Protein AF-A0A0F9LEA3-F1 (afdb_monomer)

Radius of gyration: 14.57 Å; Cα contacts (8 Å, |Δi|>4): 63; chains: 1; bounding box: 32×23×38 Å

Foldseek 3Di:
DVVVCVVLCVVVVPPDPDDPDDPVNVVSVVVSLVVDPLACCLAPPADDLVRCVVCVVRHQQASVLQHYDDDPVSCVVCVVRHDVVNVVVHD

Solvent-accessible surface area (backbone atoms only — not comparable to full-atom values): 5523 Å² total; per-residue (Å²): 110,74,65,56,56,51,49,51,35,60,75,69,70,55,92,67,87,86,65,99,82,53,79,63,56,58,56,56,45,54,62,44,60,76,70,52,64,35,61,59,48,26,52,76,46,92,69,52,71,71,55,47,64,76,38,62,90,61,50,39,38,60,36,36,28,52,60,41,90,72,52,70,68,55,48,63,75,38,57,93,60,49,31,60,75,32,36,78,72,57,97

Mean predicted aligned error: 8.4 Å

Organism: NCBI:txid412755

Structure (mmCIF, N/CA/C/O backbone):
data_AF-A0A0F9LEA3-F1
#
_entry.id   AF-A0A0F9LEA3-F1
#
loop_
_atom_site.group_PDB
_atom_site.id
_atom_site.type_symbol
_atom_site.label_atom_id
_atom_site.label_alt_id
_atom_site.label_comp_id
_atom_site.label_asym_id
_atom_site.label_entity_id
_atom_site.label_seq_id
_atom_site.pdbx_PDB_ins_code
_atom_site.Cartn_x
_atom_site.C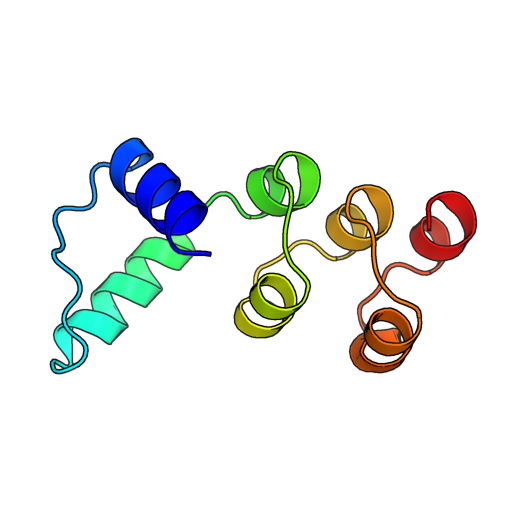artn_y
_atom_site.Cartn_z
_atom_site.occupancy
_atom_site.B_iso_or_equiv
_atom_site.auth_seq_id
_atom_site.auth_comp_id
_atom_site.auth_asym_id
_atom_site.auth_atom_id
_atom_site.pdbx_PDB_model_num
ATOM 1 N N . MET A 1 1 ? 2.119 -1.482 13.985 1.00 44.72 1 MET A N 1
ATOM 2 C CA . MET A 1 1 ? 0.643 -1.614 14.046 1.00 44.72 1 MET A CA 1
ATOM 3 C C . MET A 1 1 ? 0.010 -0.959 15.286 1.00 44.72 1 MET A C 1
ATOM 5 O O . MET A 1 1 ? -0.612 0.082 15.122 1.00 44.72 1 MET A O 1
ATOM 9 N N . LYS A 1 2 ? 0.232 -1.444 16.529 1.00 40.78 2 LYS A N 1
ATOM 10 C CA . LYS A 1 2 ? -0.345 -0.834 17.761 1.00 40.78 2 LYS A CA 1
ATOM 11 C C . LYS A 1 2 ? 0.029 0.643 17.979 1.00 40.78 2 LYS A C 1
ATOM 13 O O . LYS A 1 2 ? -0.786 1.398 18.489 1.00 40.78 2 LYS A O 1
ATOM 18 N N . GLN A 1 3 ? 1.225 1.070 17.564 1.00 48.00 3 GLN A N 1
ATOM 19 C CA . GLN A 1 3 ? 1.666 2.457 17.753 1.00 48.00 3 GLN A CA 1
ATOM 20 C C . GLN A 1 3 ? 1.026 3.462 16.783 1.00 48.00 3 GLN A C 1
ATOM 22 O O . GLN A 1 3 ? 0.818 4.599 17.186 1.00 48.00 3 GLN A O 1
ATOM 27 N N . LEU A 1 4 ? 0.692 3.077 15.544 1.00 53.12 4 LEU A N 1
ATOM 28 C CA . LEU A 1 4 ? 0.091 4.003 14.571 1.00 53.12 4 LEU A CA 1
ATOM 29 C C . LEU A 1 4 ? -1.392 4.220 14.885 1.00 53.12 4 LEU A C 1
ATOM 31 O O . LEU A 1 4 ? -1.825 5.358 14.998 1.00 53.12 4 LEU A O 1
ATOM 35 N N . ILE A 1 5 ? -2.129 3.140 15.170 1.00 54.50 5 ILE A N 1
ATOM 36 C CA . ILE A 1 5 ? -3.526 3.220 15.619 1.00 54.50 5 ILE A CA 1
ATOM 37 C C . ILE A 1 5 ? -3.621 3.963 16.960 1.00 54.50 5 ILE A C 1
ATOM 39 O O . ILE A 1 5 ? -4.481 4.819 17.106 1.00 54.50 5 ILE A O 1
ATOM 43 N N . ALA A 1 6 ? -2.708 3.732 17.916 1.00 51.22 6 ALA A N 1
ATOM 44 C CA . ALA A 1 6 ? -2.683 4.489 19.175 1.00 51.22 6 ALA A CA 1
ATOM 45 C C . ALA A 1 6 ? -2.294 5.971 18.994 1.00 51.22 6 ALA A C 1
ATOM 47 O O . ALA A 1 6 ? -2.820 6.824 19.708 1.00 51.22 6 ALA A O 1
ATOM 48 N N . LYS A 1 7 ? -1.397 6.298 18.047 1.00 58.62 7 LYS A N 1
ATOM 49 C CA . LYS A 1 7 ? -1.043 7.688 17.701 1.00 58.62 7 LYS A CA 1
ATOM 50 C C . LYS A 1 7 ? -2.200 8.408 17.006 1.00 58.62 7 LYS A C 1
ATOM 52 O O . LYS A 1 7 ? -2.507 9.532 17.389 1.00 58.62 7 LYS A O 1
ATOM 57 N N . LEU A 1 8 ? -2.868 7.762 16.050 1.00 59.19 8 LEU A N 1
ATOM 58 C CA . LEU A 1 8 ? -4.047 8.305 15.372 1.00 59.19 8 LEU A CA 1
ATOM 59 C C . LEU A 1 8 ? -5.231 8.434 16.351 1.00 59.19 8 LEU A C 1
ATOM 61 O O . LEU A 1 8 ? -5.850 9.489 16.420 1.00 59.19 8 LEU A O 1
ATOM 65 N N . ALA A 1 9 ? -5.473 7.442 17.213 1.00 53.62 9 ALA A N 1
ATOM 66 C CA . ALA A 1 9 ? -6.510 7.509 18.248 1.00 53.62 9 ALA A CA 1
ATOM 67 C C . ALA A 1 9 ? -6.276 8.644 19.265 1.00 53.62 9 ALA A C 1
ATOM 69 O O . ALA A 1 9 ? -7.233 9.305 19.661 1.00 53.62 9 ALA A O 1
ATOM 70 N N . LYS A 1 10 ? -5.016 8.919 19.648 1.00 55.16 10 LYS A N 1
ATOM 71 C CA . LYS A 1 10 ? -4.660 10.087 20.479 1.00 55.16 10 LYS A CA 1
ATOM 72 C C . LYS A 1 10 ? 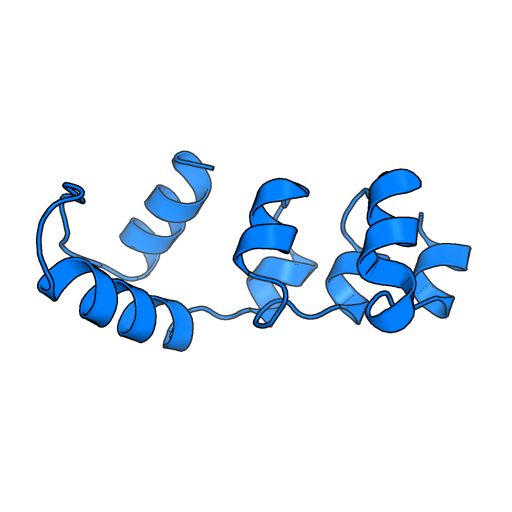-4.810 11.415 19.730 1.00 55.16 10 LYS A C 1
ATOM 74 O O . LYS A 1 10 ? -5.320 12.362 20.313 1.00 55.16 10 LYS A O 1
ATOM 79 N N . LYS A 1 11 ? -4.377 11.495 18.464 1.00 52.72 11 LYS A N 1
ATOM 80 C CA . LYS A 1 11 ? -4.436 12.724 17.648 1.00 52.72 11 LYS A CA 1
ATOM 81 C C . LYS A 1 11 ? -5.876 13.169 17.360 1.00 52.72 11 LYS A C 1
ATOM 83 O O . LYS A 1 11 ? -6.127 14.365 17.303 1.00 52.72 11 LYS A O 1
ATOM 88 N N . TYR A 1 12 ? -6.809 12.224 17.241 1.00 52.12 12 TYR A N 1
ATOM 89 C CA . TYR A 1 12 ? -8.227 12.490 16.967 1.00 52.12 12 TYR A CA 1
ATOM 90 C C . TYR A 1 12 ? -9.150 12.270 18.188 1.00 52.12 12 TYR A C 1
ATOM 92 O O . TYR A 1 12 ? -10.355 12.107 18.024 1.00 52.12 12 TYR A O 1
ATOM 100 N N . ASN A 1 13 ? -8.592 12.272 19.409 1.00 44.91 13 ASN A N 1
ATOM 101 C CA . ASN A 1 13 ? -9.301 12.193 20.698 1.00 44.91 13 ASN A CA 1
ATOM 102 C C . ASN A 1 13 ? -10.374 11.082 20.787 1.00 44.91 13 ASN A C 1
ATOM 104 O O . ASN A 1 13 ? -11.483 11.308 21.268 1.00 44.91 13 ASN A O 1
ATOM 108 N N . CYS A 1 14 ? -10.055 9.877 20.306 1.00 41.88 14 CYS A N 1
ATOM 109 C CA . CYS A 1 14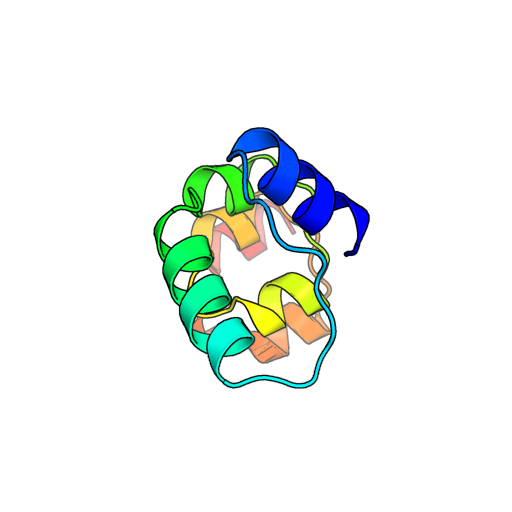 ? -10.977 8.740 20.314 1.00 41.88 14 CYS A CA 1
ATOM 110 C C . CYS A 1 14 ? -10.955 8.035 21.689 1.00 41.88 14 CYS A C 1
ATOM 112 O O . CYS A 1 14 ? -9.921 7.467 22.064 1.00 41.88 14 CYS A O 1
ATOM 114 N N . PRO A 1 15 ? -12.059 8.038 22.462 1.00 36.69 15 PRO A N 1
ATOM 115 C CA . PRO A 1 15 ? -12.075 7.541 23.830 1.00 36.69 15 PRO A CA 1
ATOM 116 C C . PRO A 1 15 ? -12.454 6.058 23.846 1.00 36.69 15 PRO A C 1
ATOM 118 O O . PRO A 1 15 ? -13.518 5.701 24.339 1.00 36.69 15 PRO A O 1
ATOM 121 N N . VAL A 1 16 ? -11.640 5.161 23.280 1.00 49.50 16 VAL A N 1
ATOM 122 C CA . VAL A 1 16 ? -12.021 3.737 23.269 1.00 49.50 16 VAL A CA 1
ATOM 123 C C . VAL A 1 16 ? -10.868 2.827 23.677 1.00 49.50 16 VAL A C 1
ATOM 125 O O . VAL A 1 16 ? -9.882 2.643 22.965 1.00 49.50 16 VAL A O 1
ATOM 128 N N . LYS A 1 17 ? -11.018 2.202 24.852 1.00 44.16 17 LYS A N 1
ATOM 129 C CA . LYS A 1 17 ? -10.276 0.994 25.223 1.00 44.16 17 LYS A CA 1
ATOM 130 C C . LYS A 1 17 ? -10.815 -0.150 24.358 1.00 44.16 17 LYS A C 1
ATOM 132 O O . LYS A 1 17 ? -11.900 -0.659 24.607 1.00 44.16 17 LYS A O 1
ATOM 137 N N . PHE A 1 18 ? -10.080 -0.517 23.312 1.00 47.81 18 PHE A N 1
ATOM 138 C CA . PHE A 1 18 ? -10.504 -1.535 22.352 1.00 47.81 18 PHE A CA 1
ATOM 139 C C . PHE A 1 18 ? -10.415 -2.950 22.948 1.00 47.81 18 PHE A C 1
ATOM 141 O O . PHE A 1 18 ? -9.338 -3.548 22.988 1.00 47.81 18 PHE A O 1
ATOM 148 N N . THR A 1 19 ? -11.546 -3.513 23.374 1.00 43.72 19 THR A N 1
ATOM 149 C CA . THR A 1 19 ? -11.697 -4.956 23.616 1.00 43.72 19 THR A CA 1
ATOM 150 C C . THR A 1 19 ? -12.592 -5.561 22.530 1.00 43.72 19 THR A C 1
ATOM 152 O O . THR A 1 19 ? -13.564 -4.966 22.079 1.00 43.72 19 THR A O 1
ATOM 155 N N . LYS A 1 20 ? -12.204 -6.742 22.041 1.00 49.84 20 LYS A N 1
ATOM 156 C CA . LYS A 1 20 ? -12.643 -7.354 20.770 1.00 49.84 20 LYS A CA 1
ATOM 157 C C . LYS A 1 20 ? -14.133 -7.756 20.661 1.00 49.84 20 LYS A C 1
ATOM 159 O O . LYS A 1 20 ? -14.471 -8.397 19.671 1.00 49.84 20 LYS A O 1
ATOM 164 N N . LYS A 1 21 ? -15.008 -7.484 21.640 1.00 42.12 21 LYS A N 1
ATOM 165 C CA . LYS A 1 21 ? -16.237 -8.291 21.818 1.00 42.12 21 LYS A CA 1
ATOM 166 C C . LYS A 1 21 ? -17.603 -7.666 21.507 1.00 42.12 21 LYS A C 1
ATOM 168 O O . LYS A 1 21 ? -18.559 -8.431 21.485 1.00 42.12 21 LYS A O 1
ATOM 173 N N . ASP A 1 22 ? -17.725 -6.384 21.159 1.00 48.53 22 ASP A N 1
ATOM 174 C CA . ASP A 1 22 ? -19.056 -5.759 21.017 1.00 48.53 22 ASP A CA 1
ATOM 175 C C . ASP A 1 22 ? -19.336 -5.156 19.633 1.00 48.53 22 ASP A C 1
ATOM 177 O O . ASP A 1 22 ? -18.454 -4.575 19.006 1.00 48.53 22 ASP A O 1
ATOM 181 N N . LYS A 1 23 ? -20.601 -5.213 19.175 1.00 53.41 23 LYS A N 1
ATOM 182 C CA . LYS A 1 23 ? -21.104 -4.549 17.944 1.00 53.41 23 LYS A CA 1
ATOM 183 C C . LYS A 1 23 ? -20.773 -3.047 17.887 1.00 53.41 23 LYS A C 1
ATOM 185 O O . LYS A 1 23 ? -20.660 -2.489 16.798 1.00 53.41 23 LYS A O 1
ATOM 190 N N . LEU A 1 24 ? -20.569 -2.420 19.049 1.00 53.62 24 LEU A N 1
ATOM 191 C CA . LEU A 1 24 ? -20.095 -1.042 19.187 1.00 53.62 24 LEU A CA 1
ATOM 192 C C . LEU A 1 24 ? -18.724 -0.826 18.516 1.00 53.62 24 LEU A C 1
ATOM 194 O O . LEU A 1 24 ? -18.498 0.208 17.899 1.00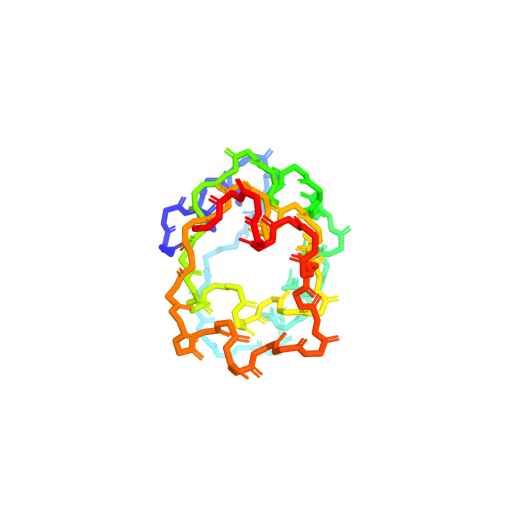 53.62 24 LEU A O 1
ATOM 198 N N . TYR A 1 25 ? -17.837 -1.829 18.567 1.00 56.66 25 TYR A N 1
ATOM 199 C CA . TYR A 1 25 ? -16.483 -1.775 18.007 1.00 56.66 25 TYR A CA 1
ATOM 200 C C . TYR A 1 25 ? -16.483 -1.542 16.494 1.00 56.66 25 TYR A C 1
ATOM 202 O O . TYR A 1 25 ? -15.679 -0.761 15.994 1.00 56.66 25 TYR A O 1
ATOM 210 N N . LYS A 1 26 ? -17.392 -2.205 15.766 1.00 57.00 26 LYS A N 1
ATOM 211 C CA . LYS A 1 26 ? -17.463 -2.096 14.305 1.00 57.00 26 LYS A CA 1
ATOM 212 C C . LYS A 1 26 ? -17.900 -0.693 13.877 1.00 57.00 26 LYS A C 1
ATOM 214 O O . LYS A 1 26 ? -17.229 -0.081 13.058 1.00 57.00 26 LYS A O 1
ATOM 219 N N . ARG A 1 27 ? -18.949 -0.157 14.511 1.00 58.84 27 ARG A N 1
ATOM 220 C CA . ARG A 1 27 ? -19.450 1.196 14.235 1.00 58.84 27 ARG A CA 1
ATOM 221 C C . ARG A 1 27 ? -18.413 2.269 14.569 1.00 58.84 27 ARG A C 1
ATOM 223 O O . ARG A 1 27 ? -18.166 3.155 13.764 1.00 58.84 27 ARG A O 1
ATOM 230 N N . SER A 1 28 ? -17.749 2.154 15.720 1.00 61.72 28 SER A N 1
ATOM 231 C CA . SER A 1 28 ? -16.689 3.093 16.104 1.00 61.72 28 SER A CA 1
ATOM 232 C C . SER A 1 28 ? -15.447 2.995 15.216 1.00 61.72 28 SER A C 1
ATOM 234 O O . SER A 1 28 ? -14.721 3.976 15.085 1.00 61.72 28 SER A O 1
ATOM 236 N N . ARG A 1 29 ? -15.181 1.830 14.612 1.00 65.25 29 ARG A N 1
ATOM 237 C CA . ARG A 1 29 ? -14.101 1.654 13.635 1.00 65.25 29 ARG A CA 1
ATOM 238 C C . ARG A 1 29 ? -14.449 2.329 12.305 1.00 65.25 29 ARG A C 1
ATOM 240 O O . ARG A 1 29 ? -13.633 3.101 11.824 1.00 65.25 29 ARG A O 1
ATOM 247 N N . GLU A 1 30 ? -15.643 2.099 11.765 1.00 67.69 30 GLU A N 1
ATOM 248 C CA . GLU A 1 30 ? -16.110 2.735 10.520 1.00 67.69 30 GLU A CA 1
ATOM 249 C C . GLU A 1 30 ? -16.128 4.270 10.653 1.00 67.69 30 GLU A C 1
ATOM 251 O O . GLU A 1 30 ? -15.516 4.972 9.852 1.00 67.69 30 GLU A O 1
ATOM 256 N N . GLU A 1 31 ? -16.695 4.797 11.745 1.00 67.56 31 GLU A N 1
ATOM 257 C CA . GLU A 1 31 ? -16.694 6.241 12.038 1.00 67.56 31 GLU A CA 1
ATOM 258 C C . GLU A 1 31 ? -15.281 6.826 12.205 1.00 67.56 31 GLU A C 1
ATOM 260 O O . GLU A 1 31 ? -15.070 8.024 12.007 1.00 67.56 31 GLU A O 1
ATOM 265 N N . PHE A 1 32 ? -14.312 6.007 12.618 1.00 70.50 32 PHE A N 1
ATOM 266 C CA . PHE A 1 32 ? -12.920 6.422 12.726 1.00 70.50 32 PHE A CA 1
ATOM 267 C C . PHE A 1 32 ? -12.227 6.412 11.364 1.00 70.50 32 PHE A C 1
ATOM 269 O O . PHE A 1 32 ? -11.544 7.378 11.041 1.00 70.50 32 PHE A O 1
ATOM 276 N N . GLU A 1 33 ? -12.417 5.364 10.562 1.00 73.19 33 GLU A N 1
ATOM 277 C CA . GLU A 1 33 ? -11.861 5.255 9.208 1.00 73.19 33 GLU A CA 1
ATOM 278 C C . GLU A 1 33 ? -12.292 6.421 8.313 1.00 73.19 33 GLU A C 1
ATOM 280 O O . GLU A 1 33 ? -11.475 6.925 7.545 1.00 73.19 33 GLU A O 1
ATOM 285 N N . ASP A 1 34 ? -13.529 6.899 8.458 1.00 77.75 34 ASP A N 1
ATOM 286 C CA . ASP A 1 34 ? -14.041 8.047 7.698 1.00 77.75 34 ASP A CA 1
ATOM 287 C C . ASP A 1 34 ? -13.471 9.399 8.172 1.00 77.75 34 ASP A C 1
ATOM 289 O O . ASP A 1 34 ? -13.525 10.389 7.446 1.00 77.75 34 ASP A O 1
ATOM 293 N N . LYS A 1 35 ? -12.890 9.458 9.377 1.00 75.50 35 LYS A N 1
ATOM 294 C CA . LYS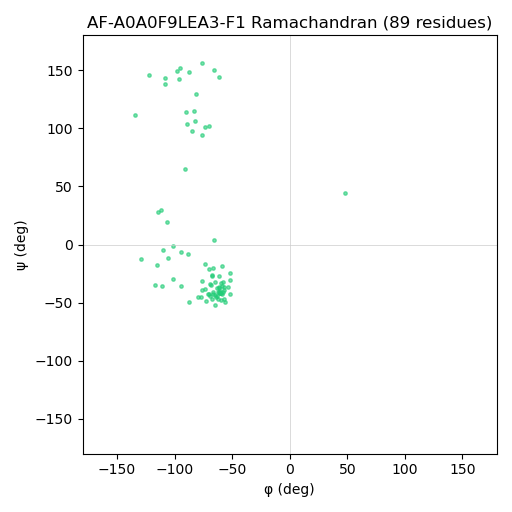 A 1 35 ? -12.210 10.652 9.917 1.00 75.50 35 LYS A CA 1
ATOM 295 C C . LYS A 1 35 ? -10.703 10.654 9.665 1.00 75.50 35 LYS A C 1
ATOM 297 O O . LYS A 1 35 ? -10.032 11.633 9.999 1.00 75.50 35 LYS A O 1
ATOM 302 N N . VAL A 1 36 ? -10.154 9.563 9.134 1.00 81.06 36 VAL A N 1
ATOM 303 C CA . VAL A 1 36 ? -8.729 9.453 8.818 1.00 81.06 36 VAL A CA 1
ATOM 304 C C . VAL A 1 36 ? -8.450 10.114 7.473 1.00 81.06 36 VAL A C 1
ATOM 306 O O . VAL A 1 36 ? -9.082 9.815 6.466 1.00 81.06 36 VAL A O 1
ATOM 309 N N . ASP A 1 37 ? -7.444 10.984 7.455 1.00 85.00 37 ASP A N 1
ATOM 310 C CA . ASP A 1 37 ? -6.867 11.507 6.220 1.00 85.00 37 ASP A CA 1
ATOM 311 C C . ASP A 1 37 ? -5.961 10.435 5.587 1.00 85.00 37 ASP A C 1
ATOM 313 O O . ASP A 1 37 ? -4.792 10.267 5.959 1.00 85.00 37 ASP A O 1
ATOM 317 N N . TRP A 1 38 ? -6.533 9.665 4.660 1.00 86.50 38 TRP A N 1
ATOM 318 C CA . TRP A 1 38 ? -5.847 8.565 3.981 1.00 86.50 38 TRP A CA 1
ATOM 319 C C . TRP A 1 38 ? -4.725 9.031 3.056 1.00 86.50 38 TRP A C 1
ATOM 321 O O . TRP A 1 38 ? -3.737 8.306 2.910 1.00 86.50 38 TRP A O 1
ATOM 331 N N . HIS A 1 39 ? -4.807 10.255 2.540 1.00 89.38 39 HIS A N 1
ATOM 332 C CA . HIS A 1 39 ? -3.740 10.875 1.766 1.00 89.38 39 HIS A CA 1
ATOM 333 C C . HIS A 1 39 ? -2.507 11.105 2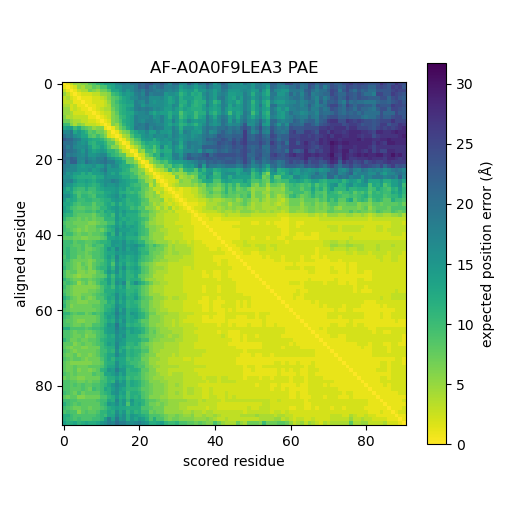.637 1.00 89.38 39 HIS A C 1
ATOM 335 O O . HIS A 1 39 ? -1.410 10.629 2.325 1.00 89.38 39 HIS A O 1
ATOM 341 N N . TYR A 1 40 ? -2.693 11.752 3.794 1.00 85.62 40 TYR A N 1
ATOM 342 C CA . TYR A 1 40 ? -1.599 11.991 4.732 1.00 85.62 40 TYR A CA 1
ATOM 343 C C . TYR A 1 40 ? -0.972 10.679 5.222 1.00 85.62 40 TYR A C 1
ATOM 345 O O . TYR A 1 40 ? 0.253 10.563 5.328 1.00 85.62 40 TYR A O 1
ATOM 353 N N . VAL A 1 41 ? -1.806 9.677 5.515 1.00 86.25 41 VAL A N 1
ATOM 354 C CA . VAL A 1 41 ? -1.343 8.355 5.954 1.00 86.25 41 VAL A CA 1
ATOM 355 C C . VAL A 1 41 ? -0.531 7.660 4.860 1.00 86.25 41 VAL A C 1
ATOM 357 O O . VAL A 1 41 ? 0.543 7.141 5.155 1.00 86.25 41 VAL A O 1
ATOM 360 N N . SER A 1 42 ? -1.003 7.682 3.613 1.00 89.25 42 SER A N 1
ATOM 361 C CA . SER A 1 42 ? -0.359 6.992 2.487 1.00 89.25 42 SER A CA 1
ATOM 362 C C . SER A 1 42 ? 0.976 7.627 2.086 1.00 89.25 42 SER A C 1
ATOM 364 O O . SER A 1 42 ? 1.896 6.915 1.686 1.00 89.25 42 SER A O 1
ATOM 366 N N . CYS A 1 43 ? 1.095 8.951 2.215 1.00 88.56 43 CYS A N 1
ATOM 367 C CA . CYS A 1 43 ? 2.282 9.707 1.816 1.00 88.56 43 CYS A CA 1
ATOM 368 C C . CYS A 1 43 ? 3.343 9.794 2.925 1.00 88.56 43 CYS A C 1
ATOM 370 O O . CYS A 1 43 ? 4.518 9.512 2.700 1.00 88.56 43 CYS A O 1
ATOM 372 N N . TYR A 1 44 ? 2.942 10.171 4.142 1.00 83.12 44 TYR A N 1
ATOM 373 C CA . TYR A 1 44 ? 3.894 10.627 5.163 1.00 83.12 44 TYR A CA 1
ATOM 374 C C . TYR A 1 44 ? 4.157 9.621 6.281 1.00 83.12 44 TYR A C 1
ATOM 376 O O . TYR A 1 44 ? 5.053 9.834 7.101 1.00 83.12 44 TYR A O 1
ATOM 384 N N . GLN A 1 45 ? 3.367 8.552 6.380 1.00 85.75 45 GLN A N 1
ATOM 385 C CA . GLN A 1 45 ? 3.587 7.518 7.388 1.00 85.75 45 GLN A CA 1
ATOM 386 C C . GLN A 1 45 ? 4.342 6.335 6.794 1.00 85.75 45 GLN A C 1
ATOM 388 O O . GLN A 1 45 ? 4.183 6.002 5.625 1.00 85.75 45 GLN A O 1
ATOM 393 N N . LYS A 1 46 ? 5.135 5.660 7.632 1.00 87.50 46 LYS A N 1
ATOM 394 C CA . LYS A 1 46 ? 5.731 4.371 7.279 1.00 87.50 46 LYS A CA 1
ATOM 395 C C . LYS A 1 46 ? 4.708 3.270 7.529 1.00 87.50 46 LYS A C 1
ATOM 397 O O . LYS A 1 46 ? 4.426 2.934 8.685 1.00 87.50 46 LYS A O 1
ATOM 402 N N . LEU A 1 47 ? 4.156 2.729 6.453 1.00 86.81 47 LEU A N 1
ATOM 403 C CA . LEU A 1 47 ? 3.141 1.686 6.488 1.00 86.81 47 LEU A CA 1
ATOM 404 C C . LEU A 1 47 ? 3.791 0.309 6.331 1.00 86.81 47 LEU A C 1
ATOM 406 O O . LEU A 1 47 ? 4.761 0.134 5.602 1.00 86.81 47 LEU A O 1
ATOM 410 N N . SER A 1 48 ? 3.265 -0.677 7.054 1.00 91.75 48 SER A N 1
ATOM 411 C CA . SER A 1 48 ? 3.588 -2.086 6.814 1.00 91.75 48 SER A CA 1
ATOM 412 C C . SER A 1 48 ? 2.642 -2.653 5.764 1.00 91.75 48 SER A C 1
ATOM 414 O O . SER A 1 48 ? 1.466 -2.298 5.767 1.00 91.75 48 SER A O 1
ATOM 416 N N . GLU A 1 49 ? 3.099 -3.606 4.960 1.00 94.88 49 GLU A N 1
ATOM 417 C CA . GLU A 1 49 ? 2.261 -4.284 3.963 1.00 94.88 49 GLU A CA 1
ATOM 418 C C . GLU A 1 49 ? 0.958 -4.846 4.546 1.00 94.88 49 GLU A C 1
ATOM 420 O O . GLU A 1 49 ? -0.102 -4.612 3.982 1.00 94.88 49 GLU A O 1
ATOM 425 N N . ASP A 1 50 ? 0.986 -5.465 5.731 1.00 90.25 50 ASP A N 1
ATOM 426 C CA . ASP A 1 50 ? -0.233 -5.966 6.392 1.00 90.25 50 ASP A CA 1
ATOM 427 C C . ASP A 1 50 ? -1.266 -4.872 6.685 1.00 90.25 50 ASP A C 1
ATOM 429 O O . ASP A 1 50 ? -2.469 -5.109 6.622 1.00 90.25 50 ASP A O 1
ATOM 433 N N . PHE A 1 51 ? -0.801 -3.656 6.982 1.00 87.31 51 PHE A N 1
ATOM 434 C CA . PHE A 1 51 ? -1.692 -2.517 7.186 1.00 87.31 51 PHE A CA 1
ATOM 435 C C . PHE A 1 51 ? -2.312 -2.093 5.855 1.00 87.31 51 PHE A C 1
ATOM 437 O O . PHE A 1 51 ? -3.509 -1.840 5.779 1.00 87.31 51 PHE A O 1
ATOM 444 N N . ILE A 1 52 ? -1.506 -2.060 4.793 1.00 92.88 52 ILE A N 1
ATOM 445 C CA . ILE A 1 52 ? -1.978 -1.736 3.447 1.00 92.88 52 ILE A CA 1
ATOM 446 C C . ILE A 1 52 ? -2.990 -2.795 2.980 1.00 92.88 52 ILE A C 1
ATOM 448 O O . ILE A 1 52 ? -4.004 -2.424 2.404 1.00 92.88 52 ILE A O 1
ATOM 452 N N . ARG A 1 53 ? -2.799 -4.086 3.301 1.00 94.38 53 ARG A N 1
ATOM 453 C CA . ARG A 1 53 ? -3.797 -5.143 3.038 1.00 94.38 53 ARG A CA 1
ATOM 454 C C . ARG A 1 53 ? -5.102 -4.912 3.794 1.00 94.38 53 ARG A C 1
ATOM 456 O O . ARG A 1 53 ? -6.166 -5.033 3.190 1.00 94.38 53 ARG A O 1
ATOM 463 N N . GLU A 1 54 ? -5.028 -4.588 5.090 1.00 86.44 54 GLU A N 1
ATOM 464 C CA . GLU A 1 54 ? -6.214 -4.334 5.926 1.00 86.44 54 GLU A CA 1
ATOM 465 C C . GLU A 1 54 ? -7.025 -3.138 5.398 1.00 86.44 54 GLU A C 1
ATOM 467 O O . GLU A 1 54 ? -8.251 -3.190 5.397 1.00 86.44 54 GLU A O 1
ATOM 472 N N . PHE A 1 55 ? -6.353 -2.104 4.881 1.00 89.94 55 PHE A N 1
ATOM 473 C CA . PHE A 1 55 ? -6.974 -0.851 4.431 1.00 89.94 55 PHE A CA 1
ATOM 474 C C . PHE A 1 55 ? -6.851 -0.601 2.921 1.00 89.94 55 PHE A C 1
ATOM 476 O O . PHE A 1 55 ? -6.876 0.541 2.462 1.00 89.94 55 PHE A O 1
ATOM 483 N N . LYS A 1 56 ? -6.757 -1.670 2.126 1.00 94.19 56 LYS A N 1
ATOM 484 C CA . LYS A 1 56 ? -6.491 -1.635 0.674 1.00 94.19 56 LYS A CA 1
ATOM 485 C C .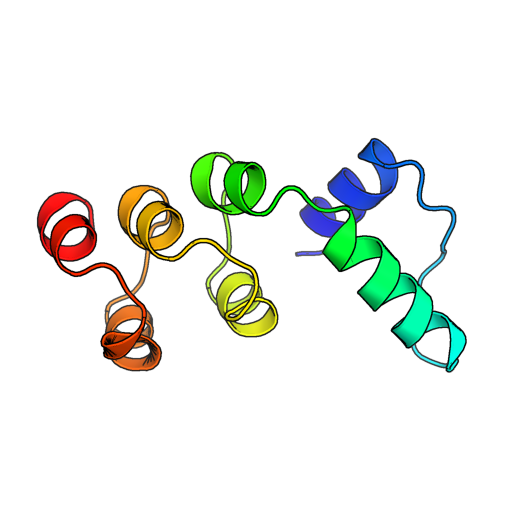 LYS A 1 56 ? -7.504 -0.847 -0.163 1.00 94.19 56 LYS A C 1
ATOM 487 O O . LYS A 1 56 ? -7.230 -0.541 -1.324 1.00 94.19 56 LYS A O 1
ATOM 492 N N . ASP A 1 57 ? -8.690 -0.601 0.383 1.00 94.50 57 ASP A N 1
ATOM 493 C CA . ASP A 1 57 ? -9.784 0.128 -0.270 1.00 94.50 57 ASP A CA 1
ATOM 494 C C . ASP A 1 57 ? -9.889 1.583 0.218 1.00 94.50 57 ASP A C 1
ATOM 496 O O . ASP A 1 57 ? -10.741 2.329 -0.254 1.00 94.50 57 ASP A O 1
ATOM 500 N N . LYS A 1 58 ? -9.029 1.985 1.160 1.00 90.50 58 LYS A N 1
ATOM 501 C CA . LYS A 1 58 ? -8.990 3.331 1.741 1.00 90.50 58 LYS A CA 1
ATOM 502 C C . LYS A 1 58 ? -7.678 4.064 1.454 1.00 90.50 58 LYS A C 1
ATOM 504 O O . LYS A 1 58 ? -7.694 5.275 1.296 1.00 90.50 58 LYS A O 1
ATOM 509 N N . VAL A 1 59 ? -6.552 3.349 1.403 1.00 92.62 59 VAL A N 1
ATOM 510 C CA . VAL A 1 59 ? -5.241 3.938 1.079 1.00 92.62 59 VAL A CA 1
ATOM 511 C C . VAL A 1 59 ? -5.178 4.450 -0.360 1.00 92.62 59 VAL A C 1
ATOM 513 O O . VAL A 1 59 ? -5.772 3.873 -1.273 1.00 92.62 59 VAL A O 1
ATOM 516 N N . ASP A 1 60 ? -4.367 5.480 -0.569 1.00 96.56 60 ASP A N 1
ATOM 517 C CA . ASP A 1 60 ? -4.136 6.055 -1.888 1.00 96.56 60 ASP A CA 1
ATOM 518 C C . ASP A 1 60 ? -2.974 5.347 -2.588 1.00 96.56 60 ASP A C 1
ATOM 520 O O . ASP A 1 60 ? -1.795 5.578 -2.301 1.00 96.56 60 ASP A O 1
ATOM 524 N N . TRP A 1 61 ? -3.307 4.485 -3.546 1.00 97.75 61 TRP A N 1
ATOM 525 C CA . TRP A 1 61 ? -2.352 3.620 -4.241 1.00 97.75 61 TRP A CA 1
ATOM 526 C C . TRP A 1 61 ? -1.196 4.327 -4.956 1.00 97.75 61 TRP A C 1
ATOM 528 O O . TRP A 1 61 ? -0.078 3.813 -4.868 1.00 97.75 61 TRP A O 1
ATOM 538 N N . PRO A 1 62 ? -1.381 5.486 -5.619 1.00 96.94 62 PRO A N 1
ATOM 539 C CA . PRO A 1 62 ? -0.260 6.229 -6.190 1.00 96.94 62 PRO A CA 1
ATOM 540 C C . PRO A 1 62 ? 0.774 6.627 -5.131 1.00 96.94 62 PRO A C 1
ATOM 542 O O . PRO A 1 62 ? 1.970 6.436 -5.338 1.00 96.94 62 PRO A O 1
ATOM 545 N N . TYR A 1 63 ? 0.319 7.090 -3.962 1.00 96.44 63 TYR A N 1
ATOM 546 C CA . TYR A 1 63 ? 1.200 7.486 -2.861 1.00 96.44 63 TYR A CA 1
ATOM 547 C C . TYR A 1 63 ? 1.818 6.288 -2.157 1.00 96.44 63 TYR A C 1
ATOM 549 O O . TYR A 1 63 ? 3.008 6.320 -1.851 1.00 96.44 63 TYR A O 1
ATOM 557 N N . VAL A 1 64 ? 1.063 5.201 -1.983 1.00 96.81 64 VAL A N 1
ATOM 558 C CA . VAL A 1 64 ? 1.623 3.937 -1.493 1.00 96.81 64 VAL A CA 1
ATOM 559 C C . VAL A 1 64 ? 2.764 3.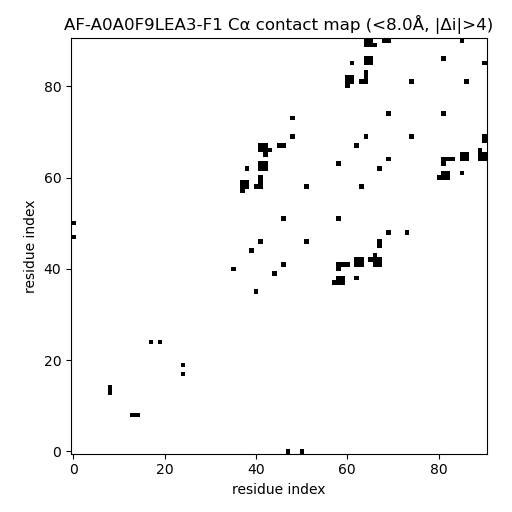473 -2.403 1.00 96.81 64 VAL A C 1
ATOM 561 O O . VAL A 1 64 ? 3.850 3.171 -1.920 1.00 96.81 64 VAL A O 1
ATOM 564 N N . SER A 1 65 ? 2.541 3.498 -3.718 1.00 97.44 65 SER A N 1
ATOM 565 C CA . SER A 1 65 ? 3.509 3.056 -4.732 1.00 97.44 65 SER A CA 1
ATOM 566 C C . SER A 1 65 ? 4.716 3.991 -4.872 1.00 97.44 65 SER A C 1
ATOM 568 O O . SER A 1 65 ? 5.745 3.582 -5.397 1.00 97.44 65 SER A O 1
ATOM 570 N N . CYS A 1 66 ? 4.601 5.252 -4.450 1.00 96.75 66 CYS A N 1
ATOM 571 C CA . CYS A 1 66 ? 5.681 6.237 -4.535 1.00 96.75 66 CYS A CA 1
ATOM 572 C C . CYS A 1 66 ? 6.509 6.329 -3.245 1.00 96.75 66 CYS A C 1
ATOM 574 O O . CYS A 1 66 ? 7.709 6.583 -3.312 1.00 96.75 66 CYS A O 1
ATOM 576 N N . TYR A 1 67 ? 5.876 6.174 -2.079 1.00 95.62 67 TYR A N 1
ATOM 577 C CA . TYR A 1 67 ? 6.479 6.525 -0.786 1.00 95.62 67 TYR A CA 1
ATOM 578 C C . TYR A 1 67 ? 6.703 5.342 0.155 1.00 95.62 67 TYR A C 1
ATOM 580 O O . TYR A 1 67 ? 7.481 5.459 1.105 1.00 95.62 67 TYR A O 1
ATOM 588 N N . GLN A 1 68 ? 6.042 4.207 -0.073 1.00 94.75 68 GLN A N 1
ATOM 589 C CA . GLN A 1 68 ? 6.242 3.011 0.743 1.00 94.75 68 GLN A CA 1
ATOM 590 C C . GLN A 1 68 ? 7.269 2.098 0.084 1.00 94.75 68 GLN A C 1
ATOM 592 O O . GLN A 1 68 ? 7.397 2.092 -1.133 1.00 94.75 68 GLN A O 1
ATOM 597 N N . LYS A 1 69 ? 7.991 1.311 0.887 1.00 96.19 69 LYS A N 1
ATOM 598 C CA . LYS A 1 69 ? 8.842 0.235 0.371 1.00 96.19 69 LYS A CA 1
ATOM 599 C C . LYS A 1 69 ? 8.015 -1.042 0.301 1.00 96.19 69 LYS A C 1
ATOM 601 O O . LYS A 1 69 ? 7.623 -1.550 1.353 1.00 96.19 69 LYS A O 1
ATOM 606 N N . LEU A 1 70 ? 7.768 -1.530 -0.907 1.00 97.38 70 LEU A N 1
ATOM 607 C CA . LEU A 1 70 ? 6.951 -2.710 -1.166 1.00 97.38 70 LEU A CA 1
ATOM 608 C C . LEU A 1 70 ? 7.834 -3.876 -1.618 1.00 97.38 70 LEU A C 1
ATOM 610 O O . LEU A 1 70 ? 8.821 -3.691 -2.326 1.00 97.38 70 LEU A O 1
ATOM 614 N N . SER A 1 71 ? 7.493 -5.085 -1.191 1.00 98.06 71 SER A N 1
ATOM 615 C CA . SER A 1 71 ? 8.089 -6.307 -1.721 1.00 98.06 71 SER A CA 1
ATOM 616 C C . SER A 1 71 ? 7.517 -6.645 -3.097 1.00 98.06 71 SER A C 1
ATOM 618 O O . SER A 1 71 ? 6.397 -6.264 -3.446 1.00 98.06 71 SER A O 1
ATOM 620 N N . GLU A 1 72 ? 8.276 -7.408 -3.881 1.00 97.75 72 GLU A N 1
ATOM 621 C CA . GLU A 1 72 ? 7.823 -7.875 -5.192 1.00 97.75 72 GLU A CA 1
ATOM 622 C C . GLU A 1 72 ? 6.553 -8.733 -5.084 1.00 97.75 72 GLU A C 1
ATOM 624 O O . GLU A 1 72 ? 5.625 -8.561 -5.874 1.00 97.75 72 GLU A O 1
ATOM 629 N N . ASP A 1 73 ? 6.471 -9.598 -4.070 1.00 98.44 73 ASP A N 1
ATOM 630 C CA . ASP A 1 73 ? 5.288 -10.424 -3.813 1.00 98.44 73 ASP A CA 1
ATOM 631 C C . ASP A 1 73 ? 4.051 -9.560 -3.552 1.00 98.44 73 ASP A C 1
ATOM 633 O O . ASP A 1 73 ? 2.983 -9.823 -4.105 1.00 98.44 73 ASP A O 1
ATOM 637 N N . PHE A 1 74 ? 4.199 -8.476 -2.783 1.00 98.31 74 PHE A N 1
ATOM 638 C CA . PHE A 1 74 ? 3.117 -7.524 -2.543 1.00 98.31 74 PHE A CA 1
ATOM 639 C C . PHE A 1 74 ? 2.689 -6.796 -3.822 1.00 98.31 74 PHE A C 1
ATOM 641 O O . PHE A 1 74 ? 1.497 -6.649 -4.096 1.00 98.31 74 PHE A O 1
ATOM 648 N N . ILE A 1 75 ? 3.654 -6.355 -4.633 1.00 98.38 75 ILE A N 1
ATOM 649 C CA . ILE A 1 75 ? 3.380 -5.704 -5.921 1.00 98.38 75 ILE A CA 1
ATOM 650 C C . ILE A 1 75 ? 2.627 -6.666 -6.849 1.00 98.38 75 ILE A C 1
ATOM 652 O O . ILE A 1 75 ? 1.672 -6.258 -7.507 1.00 98.38 75 ILE A O 1
ATOM 656 N N . ARG A 1 76 ? 3.003 -7.950 -6.877 1.00 98.19 76 ARG A N 1
ATOM 657 C CA . ARG A 1 76 ? 2.312 -8.987 -7.660 1.00 98.19 76 ARG A CA 1
ATOM 658 C C . ARG A 1 76 ? 0.904 -9.263 -7.133 1.00 98.19 76 ARG A C 1
ATOM 660 O O . ARG A 1 76 ? -0.012 -9.407 -7.942 1.00 98.19 76 ARG A O 1
ATOM 667 N N . GLU A 1 77 ? 0.725 -9.299 -5.812 1.00 98.25 77 GLU A N 1
ATOM 668 C CA . GLU A 1 77 ? -0.576 -9.460 -5.142 1.00 98.25 77 GLU A CA 1
ATOM 669 C C . GLU A 1 77 ? -1.549 -8.329 -5.523 1.00 98.25 77 GLU A C 1
ATOM 671 O O . GLU A 1 77 ? -2.716 -8.585 -5.814 1.00 98.25 77 GLU A O 1
ATOM 676 N N . PHE A 1 78 ? -1.062 -7.084 -5.590 1.00 98.19 78 PHE A N 1
ATOM 677 C CA . PHE A 1 78 ? -1.866 -5.886 -5.872 1.00 98.19 78 PHE A CA 1
ATOM 678 C C . PHE A 1 78 ? -1.571 -5.236 -7.226 1.00 98.19 78 PHE A C 1
ATOM 680 O O . PHE A 1 78 ? -1.765 -4.030 -7.395 1.00 98.19 78 PHE A O 1
ATOM 687 N N . LYS A 1 79 ? -1.157 -6.033 -8.213 1.00 97.81 79 LYS A N 1
ATOM 688 C CA . LYS A 1 79 ? -0.757 -5.575 -9.555 1.00 97.81 79 LYS A CA 1
ATOM 689 C C . LYS A 1 79 ? -1.777 -4.673 -10.260 1.00 97.81 79 LYS A C 1
ATOM 691 O O . LYS A 1 79 ? -1.392 -3.807 -11.038 1.00 97.81 79 LYS A O 1
ATOM 696 N N . ASP A 1 80 ? -3.064 -4.863 -9.973 1.00 98.12 80 ASP A N 1
ATOM 697 C CA . ASP A 1 80 ? -4.163 -4.114 -10.594 1.00 98.12 80 ASP A CA 1
ATOM 698 C C . ASP A 1 80 ? -4.493 -2.810 -9.846 1.00 98.12 80 ASP A C 1
ATOM 700 O O . ASP A 1 80 ? -5.299 -2.010 -10.315 1.00 98.12 80 ASP A O 1
ATOM 704 N N . LYS A 1 81 ? -3.889 -2.592 -8.671 1.00 97.69 81 LYS A N 1
ATOM 705 C CA . LYS A 1 81 ? -4.082 -1.389 -7.853 1.00 97.69 81 LYS A CA 1
ATOM 706 C C . LYS A 1 81 ? -2.842 -0.501 -7.792 1.00 97.69 81 LYS A C 1
ATOM 708 O O . LYS A 1 81 ? -2.981 0.718 -7.727 1.00 97.69 81 LYS A O 1
ATOM 713 N N . VAL A 1 82 ? -1.642 -1.085 -7.784 1.00 97.38 82 VAL A N 1
ATOM 714 C CA . VAL A 1 82 ? -0.391 -0.315 -7.730 1.00 97.38 82 VAL A CA 1
ATOM 715 C C . VAL A 1 82 ? -0.244 0.589 -8.950 1.00 97.38 82 VAL A C 1
ATOM 717 O O . VAL A 1 82 ? -0.608 0.243 -10.074 1.00 97.38 82 VAL A O 1
ATOM 720 N N . ALA A 1 83 ? 0.331 1.766 -8.734 1.00 97.75 83 ALA A N 1
ATOM 721 C CA . ALA A 1 83 ? 0.608 2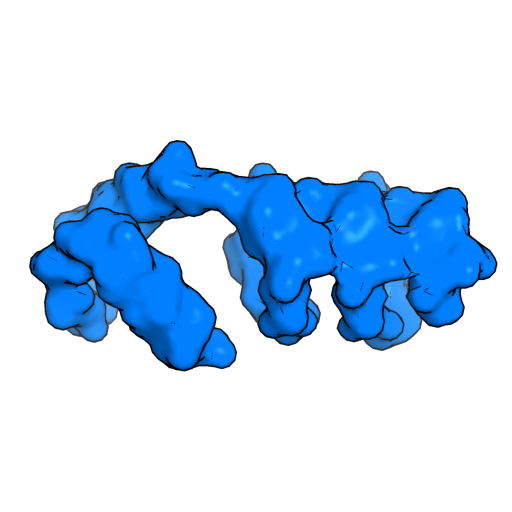.690 -9.817 1.00 97.75 83 ALA A CA 1
ATOM 722 C C . ALA A 1 83 ? 1.954 2.328 -10.452 1.00 97.75 83 ALA A C 1
ATOM 724 O O . ALA A 1 83 ? 3.007 2.727 -9.955 1.00 97.75 83 ALA A O 1
ATOM 725 N N . TRP A 1 84 ? 1.917 1.586 -11.561 1.00 97.19 84 TRP A N 1
ATOM 726 C CA . TRP A 1 84 ? 3.111 1.060 -12.236 1.00 97.19 84 TRP A CA 1
ATOM 727 C C . TRP A 1 84 ? 4.163 2.113 -12.584 1.00 97.19 84 TRP A C 1
ATOM 729 O O . TRP A 1 84 ? 5.347 1.840 -12.435 1.00 97.19 84 TRP A O 1
ATOM 739 N N . TYR A 1 85 ? 3.742 3.322 -12.967 1.00 97.19 85 TYR A N 1
ATOM 740 C CA . TYR A 1 85 ? 4.652 4.449 -13.198 1.00 97.19 85 TYR A CA 1
ATOM 741 C C . TYR A 1 85 ? 5.499 4.785 -11.958 1.00 97.19 85 TYR A C 1
ATOM 743 O O . TYR A 1 85 ? 6.695 5.058 -12.059 1.00 97.19 85 TYR A O 1
ATOM 751 N N . HIS A 1 86 ? 4.887 4.750 -10.772 1.00 96.62 86 HIS A N 1
ATOM 752 C CA . HIS A 1 86 ? 5.600 4.973 -9.520 1.00 96.62 86 HIS A CA 1
ATOM 753 C C . HIS A 1 86 ? 6.423 3.747 -9.128 1.00 96.62 86 HIS A C 1
ATOM 755 O O . HIS A 1 86 ? 7.565 3.908 -8.711 1.00 96.62 86 HIS A O 1
ATOM 761 N N . VAL A 1 87 ? 5.893 2.538 -9.339 1.00 96.88 87 VAL A N 1
ATOM 762 C CA . VAL A 1 87 ? 6.636 1.298 -9.081 1.00 96.88 87 VAL A CA 1
ATOM 763 C C . VAL A 1 87 ? 7.946 1.266 -9.866 1.00 96.88 87 VAL A C 1
ATOM 765 O O . VAL A 1 87 ? 9.000 1.078 -9.277 1.00 96.88 87 VAL A O 1
ATOM 768 N N . SER A 1 88 ? 7.911 1.538 -11.172 1.00 96.12 88 SER A N 1
ATOM 769 C CA . SER A 1 88 ? 9.111 1.518 -12.016 1.00 96.12 88 SER A CA 1
ATOM 770 C C . SER A 1 88 ? 10.136 2.603 -11.682 1.00 96.12 88 SER A C 1
ATOM 772 O O . SER A 1 88 ? 11.286 2.494 -12.092 1.00 96.12 88 SER A O 1
ATOM 774 N N . SER A 1 89 ? 9.711 3.673 -11.007 1.00 96.56 89 SER A N 1
ATOM 775 C CA . SER A 1 89 ? 10.551 4.844 -10.737 1.00 96.56 89 SER A CA 1
ATOM 776 C C . SER A 1 89 ? 11.116 4.866 -9.315 1.00 96.56 89 SER A C 1
ATOM 778 O O . SER A 1 89 ? 12.175 5.453 -9.100 1.00 96.56 89 SER A O 1
ATOM 780 N N . TYR A 1 90 ? 10.401 4.285 -8.345 1.00 92.81 90 TYR A N 1
ATOM 781 C CA . TYR A 1 90 ? 10.659 4.493 -6.915 1.00 92.81 90 TYR A CA 1
ATOM 782 C C . TYR A 1 90 ? 10.781 3.212 -6.082 1.00 92.81 90 TYR A C 1
ATOM 784 O O . TYR A 1 90 ? 11.185 3.317 -4.922 1.00 92.81 90 TYR A O 1
ATOM 792 N N . GLN A 1 91 ? 10.409 2.044 -6.617 1.00 89.75 91 GLN A N 1
ATOM 793 C CA . GLN A 1 91 ? 10.481 0.770 -5.885 1.00 89.75 91 GLN A CA 1
ATOM 794 C C . GLN A 1 91 ? 11.790 0.024 -6.136 1.00 89.75 91 GLN A C 1
ATOM 796 O O . GLN A 1 91 ? 12.370 0.180 -7.232 1.00 89.75 91 GLN A O 1
#

Sequence (91 aa):
MKQLIAKLAKKYNCPVKFTKKDKLYKRSREEFEDKVDWHYVSCYQKLSEDFIREFKDKVDWPYVSCYQKLSEDFIREFKDKVAWYHVSSYQ

Secondary structure (DSSP, 8-state):
-HHHHHHHHHHTT------TT-HHHHHHHHHHHTTS-HHHHHHHS---HHHHHHTTTTS-HHHHHHHS---HHHHHHTTTTS-HHHHHHH-

pLDDT: mean 78.53, std 20.27, range [36.69, 98.44]